Protein AF-A0A3P7YAJ5-F1 (afdb_monomer_lite)

Sequence (179 aa):
MAKKQTFYEDKISAEIANAKKHGQKNKKAALAALKRKKHYETELSRIDGVMMKIEAQRTALEGAGLNMEVLGVLDQTTKALQIANQNFDLDKVGDLMDSIAEDLQLSDEFANAISQPIGDVHDEDELLKELEDLEKNNVPAVELPDVPAGPITRSRASRDKFRRMDTEMEELQKWAAAN

InterPro domains:
  IPR005024 Snf7 family [PF03357] (2-151)
  IPR005024 Snf7 family [PTHR22761] (3-148)

Foldseek 3Di:
DVVLLVVLVVLLVVLLVQLLVCLVPPVPSNLVSLLSNVVSVVVNVVVVVVVVVVVVVVVVVVVVVVVVVVVVVVVVVVVVVCVVVVDDDDVVVVVVVVVVVVVVVVVVVVVVVVPDDDDPDDDSVVSVVVSVVSNVVPPPPPPPPDDPPDDDPPDPVVVVVVVVVVVVVVVVVVVVVVD

Radius of gyration: 39.21 Å; chains: 1; bounding box: 61×50×129 Å

Organism: Haemonchus placei (NCBI:txid6290)

Secondary structure (DSSP, 8-state):
-HHHHHHHHHHHHHHHHHHHHHHTT-HHHHHHHHHHHHHHHHHHHHHHHHHHHHHHHHHHHHHHHHHHHHHHHHHHHHHHHHHHH----TTHHHHHHHHHHHHHHHHHHHHHHH-PPPP----HHHHHHHHHHHHHTT-----PPPP--S-----HHHHHHHHHHHHHHHHHHHHHH--

Structure (mmCIF, N/CA/C/O backbone):
data_AF-A0A3P7YAJ5-F1
#
_entry.id   AF-A0A3P7YAJ5-F1
#
loop_
_atom_site.group_PDB
_atom_site.id
_atom_site.type_symbol
_atom_site.label_atom_id
_atom_site.label_alt_id
_atom_site.label_comp_id
_atom_site.label_asym_id
_atom_site.label_entity_id
_atom_site.label_seq_id
_atom_site.pdbx_PDB_ins_code
_atom_site.Cartn_x
_atom_site.Cartn_y
_atom_site.Cartn_z
_atom_site.occupancy
_atom_site.B_iso_or_equiv
_atom_site.auth_seq_id
_atom_site.auth_comp_id
_atom_site.auth_asym_id
_atom_site.auth_atom_id
_atom_site.pdbx_PDB_model_num
ATOM 1 N N . MET A 1 1 ? 4.135 5.556 8.299 1.00 59.44 1 MET A N 1
ATOM 2 C CA . MET A 1 1 ? 3.632 4.845 7.107 1.00 59.44 1 MET A CA 1
ATOM 3 C C . MET A 1 1 ? 3.970 5.582 5.817 1.00 59.44 1 MET A C 1
ATOM 5 O O . MET A 1 1 ? 4.680 4.989 5.021 1.00 59.44 1 MET A O 1
ATOM 9 N N . ALA A 1 2 ? 3.645 6.875 5.675 1.00 71.50 2 ALA A N 1
ATOM 10 C CA . ALA A 1 2 ? 4.026 7.683 4.501 1.00 71.50 2 ALA A CA 1
ATOM 11 C C . ALA A 1 2 ? 5.519 7.580 4.108 1.00 71.50 2 ALA A C 1
ATOM 13 O O . ALA A 1 2 ? 5.832 7.306 2.963 1.00 71.50 2 ALA A O 1
ATOM 14 N N . LYS A 1 3 ? 6.455 7.656 5.070 1.00 78.19 3 LYS A N 1
ATOM 15 C CA . LYS A 1 3 ? 7.904 7.486 4.798 1.00 78.19 3 LYS A CA 1
ATOM 16 C C . LYS A 1 3 ? 8.296 6.111 4.233 1.00 78.19 3 LYS A C 1
ATOM 18 O O . LYS A 1 3 ? 9.326 5.982 3.583 1.00 78.19 3 LYS A O 1
ATOM 23 N N . LYS A 1 4 ? 7.526 5.067 4.560 1.00 76.81 4 LYS A N 1
ATOM 24 C CA . LYS A 1 4 ? 7.767 3.701 4.079 1.00 76.81 4 LYS A CA 1
ATOM 25 C C . LYS A 1 4 ? 7.206 3.542 2.665 1.00 76.81 4 LYS A C 1
ATOM 27 O O . LYS A 1 4 ? 7.867 2.938 1.836 1.00 76.81 4 LYS A O 1
ATOM 32 N N . GLN A 1 5 ? 6.049 4.146 2.398 1.00 80.81 5 GLN A N 1
ATOM 33 C CA . GLN A 1 5 ? 5.452 4.235 1.067 1.00 80.81 5 GLN A CA 1
ATOM 34 C C . GLN A 1 5 ? 6.391 4.955 0.087 1.00 80.81 5 GLN A C 1
ATOM 36 O O . GLN A 1 5 ? 6.832 4.344 -0.883 1.00 80.81 5 GLN A O 1
ATOM 41 N N . THR A 1 6 ? 6.838 6.170 0.430 1.00 87.00 6 THR A N 1
ATOM 42 C CA . THR A 1 6 ? 7.785 6.942 -0.396 1.00 87.00 6 THR A CA 1
ATOM 43 C C . THR A 1 6 ? 9.089 6.184 -0.641 1.00 87.00 6 THR A C 1
ATOM 45 O O . THR A 1 6 ? 9.638 6.219 -1.732 1.00 87.00 6 THR A O 1
ATOM 48 N N . PHE A 1 7 ? 9.579 5.433 0.352 1.00 89.38 7 PHE A N 1
ATOM 49 C CA . PHE A 1 7 ? 10.775 4.607 0.189 1.00 89.38 7 PHE A CA 1
ATOM 50 C C . PHE A 1 7 ? 10.603 3.519 -0.884 1.00 89.38 7 PHE A C 1
ATOM 52 O O . PHE A 1 7 ? 11.516 3.312 -1.684 1.00 89.38 7 PHE A O 1
ATOM 59 N N . TYR A 1 8 ? 9.468 2.812 -0.912 1.00 88.38 8 TYR A N 1
ATOM 60 C CA . TYR A 1 8 ? 9.220 1.801 -1.945 1.00 88.38 8 TYR A CA 1
ATOM 61 C C . TYR A 1 8 ? 8.931 2.439 -3.307 1.00 88.38 8 TYR A C 1
ATOM 63 O O . TYR A 1 8 ? 9.427 1.927 -4.306 1.00 88.38 8 TYR A O 1
ATOM 71 N N . GLU A 1 9 ? 8.242 3.580 -3.360 1.00 90.81 9 GLU A N 1
ATOM 72 C CA . GLU A 1 9 ? 8.044 4.366 -4.591 1.00 90.81 9 GLU A CA 1
ATOM 73 C C . GLU A 1 9 ? 9.382 4.826 -5.205 1.00 90.81 9 GLU A C 1
ATOM 75 O O . GLU A 1 9 ? 9.613 4.667 -6.410 1.00 90.81 9 GLU A O 1
ATOM 80 N N . ASP A 1 10 ? 10.314 5.305 -4.376 1.00 92.62 10 ASP A N 1
ATOM 81 C CA . ASP A 1 10 ? 11.668 5.682 -4.796 1.00 92.62 10 ASP A CA 1
ATOM 82 C C . ASP A 1 10 ? 12.449 4.467 -5.325 1.00 92.62 10 ASP A C 1
ATOM 84 O O . ASP A 1 10 ? 13.139 4.544 -6.347 1.00 92.62 10 ASP A O 1
ATOM 88 N N . LYS A 1 11 ? 12.330 3.313 -4.653 1.00 90.50 11 LYS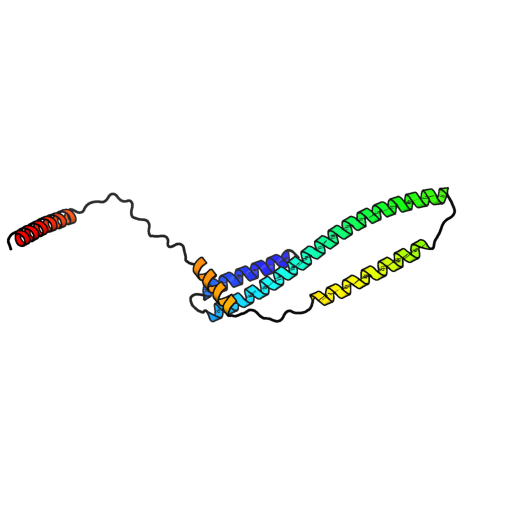 A N 1
ATOM 89 C CA . LYS A 1 11 ? 12.969 2.058 -5.082 1.00 90.50 11 LYS A CA 1
ATOM 90 C C . LYS A 1 11 ? 12.399 1.537 -6.398 1.00 90.50 11 LYS A C 1
ATOM 92 O O . LYS A 1 11 ? 13.174 1.129 -7.261 1.00 90.50 11 LYS A O 1
ATOM 97 N N . ILE A 1 12 ? 11.083 1.590 -6.577 1.00 91.62 12 ILE A N 1
ATOM 98 C CA . ILE A 1 12 ? 10.399 1.236 -7.828 1.00 91.62 12 ILE A CA 1
ATOM 99 C C . ILE A 1 12 ? 10.906 2.129 -8.962 1.00 91.62 12 ILE A C 1
ATOM 101 O O . ILE A 1 12 ? 11.334 1.626 -10.001 1.00 91.62 12 ILE A O 1
ATOM 105 N N . SER A 1 13 ? 10.955 3.443 -8.738 1.00 92.75 13 SER A N 1
ATOM 106 C CA . SER A 1 13 ? 11.452 4.414 -9.720 1.00 92.75 13 SER A CA 1
ATOM 107 C C . SER A 1 13 ? 12.912 4.150 -10.110 1.00 92.75 13 SER A C 1
ATOM 109 O O . SER A 1 13 ? 13.266 4.194 -11.292 1.00 92.75 13 SER A O 1
ATOM 111 N N . ALA A 1 14 ? 13.759 3.807 -9.136 1.00 92.75 14 ALA A N 1
ATOM 112 C CA . ALA A 1 14 ? 15.154 3.451 -9.375 1.00 92.75 14 ALA A CA 1
ATOM 113 C C . ALA A 1 14 ? 15.308 2.149 -10.186 1.00 92.75 14 ALA A C 1
ATOM 115 O O . ALA A 1 14 ? 16.121 2.099 -11.113 1.00 92.75 14 ALA A O 1
ATOM 116 N N . GLU A 1 15 ? 14.525 1.104 -9.891 1.00 89.25 15 GLU A N 1
ATOM 117 C CA . GLU A 1 15 ? 14.567 -0.148 -10.660 1.00 89.25 15 GLU A CA 1
ATOM 118 C C . GLU A 1 15 ? 14.008 0.027 -12.082 1.00 89.25 15 GLU A C 1
ATOM 120 O O . GLU A 1 15 ? 14.564 -0.552 -13.014 1.00 89.25 15 GLU A O 1
ATOM 125 N N . ILE A 1 16 ? 13.004 0.889 -12.293 1.00 90.94 16 ILE A N 1
ATOM 126 C CA . ILE A 1 16 ? 12.530 1.271 -13.638 1.00 90.94 16 ILE A CA 1
ATOM 127 C C . ILE A 1 16 ? 13.651 1.954 -14.431 1.00 90.94 16 ILE A C 1
ATOM 129 O O . ILE A 1 16 ? 13.887 1.618 -15.594 1.00 90.94 16 ILE A O 1
ATOM 133 N N . ALA A 1 17 ? 14.371 2.897 -13.819 1.00 91.31 17 ALA A N 1
ATOM 134 C CA . ALA A 1 17 ? 15.499 3.565 -14.466 1.00 91.31 17 ALA A CA 1
ATOM 135 C C . ALA A 1 17 ? 16.628 2.576 -14.811 1.00 91.31 17 ALA A C 1
ATOM 137 O O . ALA A 1 17 ? 17.193 2.631 -15.908 1.00 91.31 17 ALA A O 1
ATOM 138 N N . ASN A 1 18 ? 16.919 1.630 -13.914 1.00 88.06 18 ASN A N 1
ATOM 139 C CA . ASN A 1 18 ? 17.888 0.562 -14.160 1.00 88.06 18 ASN A CA 1
ATOM 140 C C . ASN A 1 18 ? 17.439 -0.372 -15.294 1.00 88.06 18 ASN A C 1
ATOM 142 O O . ASN A 1 18 ? 18.247 -0.685 -16.172 1.00 88.06 18 ASN A O 1
ATOM 146 N N . ALA A 1 19 ? 16.166 -0.770 -15.331 1.00 88.75 19 ALA A N 1
ATOM 147 C CA . ALA A 1 19 ? 15.612 -1.588 -16.406 1.00 88.75 19 ALA A CA 1
ATOM 148 C C . ALA A 1 19 ? 15.734 -0.879 -17.764 1.00 88.75 19 ALA A C 1
ATOM 150 O O . ALA A 1 19 ? 16.279 -1.457 -18.703 1.00 88.75 19 ALA A O 1
ATOM 151 N N . LYS A 1 20 ? 15.363 0.408 -17.848 1.00 87.88 20 LYS A N 1
ATOM 152 C CA . LYS A 1 20 ? 15.508 1.227 -19.069 1.00 87.88 20 LYS A CA 1
ATOM 153 C C . LYS A 1 20 ? 16.963 1.368 -19.524 1.00 87.88 20 LYS A C 1
ATOM 155 O O . LYS A 1 20 ? 17.255 1.272 -20.713 1.00 87.88 20 LYS A O 1
ATOM 160 N N . LYS A 1 21 ? 17.898 1.561 -18.587 1.00 88.88 21 LYS A N 1
ATOM 161 C CA . LYS A 1 21 ? 19.336 1.685 -18.885 1.00 88.88 21 LYS A CA 1
ATOM 162 C C . LYS A 1 21 ? 19.933 0.392 -19.445 1.00 88.88 21 LYS A C 1
ATOM 164 O O . LYS A 1 21 ? 20.844 0.443 -20.275 1.00 88.88 21 LYS A O 1
ATOM 169 N N . HIS A 1 22 ? 19.461 -0.756 -18.963 1.00 87.88 22 HIS A N 1
ATOM 170 C CA . HIS A 1 22 ? 20.005 -2.062 -19.321 1.00 87.88 22 HIS A CA 1
ATOM 171 C C . HIS A 1 22 ? 19.225 -2.790 -20.421 1.00 87.88 22 HIS A C 1
ATOM 173 O O . HIS A 1 22 ? 19.822 -3.672 -21.030 1.00 87.88 22 HIS A O 1
ATOM 179 N N . GLY A 1 23 ? 17.981 -2.409 -20.737 1.00 80.00 23 GLY A N 1
ATOM 180 C CA . GLY A 1 23 ? 17.116 -3.095 -21.714 1.00 80.00 23 GLY A CA 1
ATOM 181 C C . GLY A 1 23 ? 17.806 -3.384 -23.050 1.00 80.00 23 GLY A C 1
ATOM 182 O O . GLY A 1 23 ? 17.993 -4.540 -23.422 1.00 80.00 23 GLY A O 1
ATOM 183 N N . GLN A 1 24 ? 18.378 -2.348 -23.673 1.00 77.56 24 GLN A N 1
ATOM 184 C CA . GLN A 1 24 ? 19.019 -2.466 -24.991 1.00 77.56 24 GLN A CA 1
ATOM 185 C C . GLN A 1 24 ? 20.386 -3.175 -24.996 1.00 77.56 24 GLN A C 1
ATOM 187 O O . GLN A 1 24 ? 20.872 -3.564 -26.055 1.00 77.56 24 GLN A O 1
ATOM 192 N N . LYS A 1 25 ? 21.059 -3.302 -23.842 1.00 83.56 25 LYS A N 1
ATOM 193 C CA . LYS A 1 25 ? 22.459 -3.785 -23.765 1.00 83.56 25 LYS A CA 1
ATOM 194 C C . LYS A 1 25 ? 22.612 -5.105 -23.016 1.00 83.56 25 LYS A C 1
ATOM 196 O O . LYS A 1 25 ? 23.539 -5.861 -23.285 1.00 83.56 25 LYS A O 1
ATOM 201 N N . ASN A 1 26 ? 21.755 -5.359 -22.035 1.00 88.56 26 ASN A N 1
ATOM 202 C CA . ASN A 1 26 ? 21.805 -6.527 -21.169 1.00 88.56 26 ASN A CA 1
ATOM 203 C C . ASN A 1 26 ? 20.397 -6.875 -20.667 1.00 88.56 26 ASN A C 1
ATOM 205 O O . ASN A 1 26 ? 19.988 -6.499 -19.564 1.00 88.56 26 ASN A O 1
ATOM 209 N N . LYS A 1 27 ? 19.691 -7.665 -21.479 1.00 85.56 27 LYS A N 1
ATOM 210 C CA . LYS A 1 27 ? 18.322 -8.119 -21.217 1.00 85.56 27 LYS A CA 1
ATOM 211 C C . LYS A 1 27 ? 18.184 -8.871 -19.885 1.00 85.56 27 LYS A C 1
ATOM 213 O O . LYS A 1 27 ? 17.212 -8.675 -19.168 1.00 85.56 27 LYS A O 1
ATOM 218 N N . LYS A 1 28 ? 19.194 -9.655 -19.487 1.00 86.69 28 LYS A N 1
ATOM 219 C CA . LYS A 1 28 ? 19.206 -10.381 -18.202 1.00 86.69 28 LYS A CA 1
ATOM 220 C C . LYS A 1 28 ? 19.267 -9.433 -16.999 1.00 86.69 28 LYS A C 1
ATOM 222 O O . LYS A 1 28 ? 18.575 -9.649 -16.008 1.00 86.69 28 LYS A O 1
ATOM 227 N N . ALA A 1 29 ? 20.079 -8.377 -17.080 1.00 84.62 29 ALA A N 1
ATOM 228 C CA . ALA A 1 29 ? 20.151 -7.364 -16.028 1.00 84.62 29 ALA A CA 1
ATOM 229 C C . ALA A 1 29 ? 18.864 -6.526 -15.945 1.00 84.62 29 ALA A C 1
ATOM 231 O O . ALA A 1 29 ? 18.435 -6.190 -14.842 1.00 84.62 29 ALA A O 1
ATOM 232 N N . ALA A 1 30 ? 18.231 -6.239 -17.088 1.00 83.50 30 ALA A N 1
ATOM 233 C CA . ALA A 1 30 ? 16.946 -5.548 -17.141 1.00 83.50 30 ALA A CA 1
ATOM 234 C C . ALA A 1 30 ? 15.812 -6.385 -16.522 1.00 83.50 30 ALA A C 1
ATOM 236 O O . ALA A 1 30 ? 15.091 -5.884 -15.664 1.00 83.50 30 ALA A O 1
ATOM 237 N N . LEU A 1 31 ? 15.722 -7.678 -16.854 1.00 84.06 31 LEU A N 1
ATOM 238 C CA . LEU A 1 31 ? 14.752 -8.600 -16.247 1.00 84.06 31 LEU A CA 1
ATOM 239 C C . LEU A 1 31 ? 14.944 -8.736 -14.731 1.00 84.06 31 LEU A C 1
ATOM 241 O O . LEU A 1 31 ? 13.976 -8.705 -13.977 1.00 84.06 31 LEU A O 1
ATOM 245 N N . ALA A 1 32 ? 16.191 -8.813 -14.257 1.00 86.25 32 ALA A N 1
ATOM 246 C CA . ALA A 1 32 ? 16.470 -8.843 -12.822 1.00 86.25 32 ALA A CA 1
ATOM 247 C C . ALA A 1 32 ? 16.029 -7.552 -12.102 1.00 86.25 32 ALA A C 1
ATOM 249 O O . ALA A 1 32 ? 15.595 -7.614 -10.952 1.00 86.25 32 ALA A O 1
ATOM 250 N N . ALA A 1 33 ? 16.130 -6.392 -12.763 1.00 87.56 33 ALA A N 1
ATOM 251 C CA . ALA A 1 33 ? 15.622 -5.126 -12.235 1.00 87.56 33 ALA A CA 1
ATOM 252 C C . ALA A 1 33 ? 14.083 -5.093 -12.212 1.00 87.56 33 ALA A C 1
ATOM 254 O O . ALA A 1 33 ? 13.501 -4.701 -11.204 1.00 87.56 33 ALA A O 1
ATOM 255 N N . LEU A 1 34 ? 13.415 -5.595 -13.257 1.00 85.88 34 LEU A N 1
ATOM 256 C CA . LEU A 1 34 ? 11.950 -5.706 -13.289 1.00 85.88 34 LEU A CA 1
ATOM 257 C C . LEU A 1 34 ? 11.408 -6.672 -12.229 1.00 85.88 34 LEU A C 1
ATOM 259 O O . LEU A 1 34 ? 10.415 -6.368 -11.572 1.00 85.88 34 LEU A O 1
ATOM 263 N N . LYS A 1 35 ? 12.101 -7.785 -11.970 1.00 85.88 35 LYS A N 1
ATOM 264 C CA . LYS A 1 35 ? 11.729 -8.695 -10.879 1.00 85.88 35 LYS A CA 1
ATOM 265 C C . LYS A 1 35 ? 11.819 -8.009 -9.508 1.00 85.88 35 LYS A C 1
ATOM 267 O O . LYS A 1 35 ? 10.919 -8.152 -8.683 1.00 85.88 35 LYS A O 1
ATOM 272 N N . ARG A 1 36 ? 12.869 -7.211 -9.267 1.00 87.50 36 ARG A N 1
ATOM 273 C CA . ARG A 1 36 ? 12.985 -6.399 -8.039 1.00 87.50 36 ARG A CA 1
ATOM 274 C C . ARG A 1 36 ? 11.907 -5.319 -7.952 1.00 87.50 36 ARG A C 1
ATOM 276 O O . ARG A 1 36 ? 11.337 -5.142 -6.881 1.00 87.50 36 ARG A O 1
ATOM 283 N N . LYS A 1 37 ? 11.589 -4.648 -9.065 1.00 91.00 37 LYS A N 1
ATOM 284 C CA . LYS A 1 37 ? 10.476 -3.689 -9.159 1.00 91.00 37 LYS A CA 1
ATOM 285 C C . LYS A 1 37 ? 9.159 -4.330 -8.711 1.00 91.00 37 LYS A C 1
ATOM 287 O O . LYS A 1 37 ? 8.535 -3.807 -7.795 1.00 91.00 37 LYS A O 1
ATOM 292 N N . LYS A 1 38 ? 8.772 -5.469 -9.296 1.00 83.44 38 LYS A N 1
ATOM 293 C CA . LYS A 1 38 ? 7.517 -6.173 -8.965 1.00 83.44 38 LYS A CA 1
ATOM 294 C C . LYS A 1 38 ? 7.440 -6.586 -7.495 1.00 83.44 38 LYS A C 1
ATOM 296 O O . LYS A 1 38 ? 6.395 -6.453 -6.859 1.00 83.44 38 LYS A O 1
ATOM 301 N N . HIS A 1 39 ? 8.565 -7.005 -6.917 1.00 82.00 39 HIS A N 1
ATOM 302 C CA . HIS A 1 39 ? 8.638 -7.281 -5.484 1.00 82.00 39 HIS A CA 1
ATOM 303 C C . HIS A 1 39 ? 8.359 -6.027 -4.634 1.00 82.00 39 HIS A C 1
ATOM 305 O O . HIS A 1 39 ? 7.588 -6.087 -3.678 1.00 82.00 39 HIS A O 1
ATOM 311 N N . TYR A 1 40 ? 8.928 -4.873 -4.997 1.00 86.44 40 TYR A N 1
ATOM 312 C CA . TYR A 1 40 ? 8.651 -3.611 -4.304 1.00 86.44 40 TYR A CA 1
ATOM 313 C C . TYR A 1 40 ? 7.211 -3.116 -4.502 1.00 86.44 40 TYR A C 1
ATOM 315 O O . TYR A 1 40 ? 6.636 -2.590 -3.555 1.00 86.44 40 TYR A O 1
ATOM 323 N N . GLU A 1 41 ? 6.607 -3.326 -5.675 1.00 83.94 41 GLU A N 1
ATOM 324 C CA . GLU A 1 41 ? 5.187 -3.025 -5.927 1.00 83.94 41 GLU A CA 1
ATOM 325 C C . GLU A 1 41 ? 4.258 -3.876 -5.053 1.00 83.94 41 GLU A C 1
ATOM 327 O O . GLU A 1 41 ? 3.278 -3.370 -4.508 1.00 83.94 41 GLU A O 1
ATOM 332 N N . THR A 1 42 ? 4.604 -5.149 -4.856 1.00 82.81 42 THR A N 1
ATOM 333 C CA . THR A 1 42 ? 3.862 -6.050 -3.962 1.00 82.81 42 THR A CA 1
ATOM 334 C C . THR A 1 42 ? 3.921 -5.559 -2.513 1.00 82.81 42 THR A C 1
ATOM 336 O O . THR A 1 42 ? 2.890 -5.464 -1.844 1.00 82.81 42 THR A O 1
ATOM 339 N N . GLU A 1 43 ? 5.109 -5.184 -2.025 1.00 80.94 43 GLU A N 1
ATOM 340 C CA . GLU A 1 43 ? 5.252 -4.633 -0.671 1.00 80.94 43 GLU A CA 1
ATOM 341 C C . GLU A 1 43 ? 4.538 -3.286 -0.503 1.00 80.94 43 GLU A C 1
ATOM 343 O O . GLU A 1 43 ? 3.956 -3.035 0.555 1.00 80.94 43 GLU A O 1
ATOM 348 N N . LEU A 1 44 ? 4.546 -2.436 -1.533 1.00 84.56 44 LEU A N 1
ATOM 349 C CA . LEU A 1 44 ? 3.821 -1.166 -1.541 1.00 84.56 44 LEU A CA 1
ATOM 350 C C . LEU A 1 44 ? 2.308 -1.397 -1.419 1.00 84.56 44 LEU A C 1
ATOM 352 O O . LEU A 1 44 ? 1.685 -0.875 -0.498 1.00 84.56 44 LEU A O 1
ATOM 356 N N . SER A 1 45 ? 1.746 -2.282 -2.247 1.00 83.50 45 SER A N 1
ATOM 357 C CA . SER A 1 45 ? 0.325 -2.650 -2.196 1.00 83.50 45 SER A CA 1
ATOM 358 C C . SER A 1 45 ? -0.083 -3.223 -0.833 1.00 83.50 45 SER A C 1
ATOM 360 O O . SER A 1 45 ? -1.155 -2.911 -0.308 1.00 83.50 45 SER A O 1
ATOM 362 N N . ARG A 1 46 ? 0.795 -4.008 -0.196 1.00 77.62 46 ARG A N 1
ATOM 363 C CA . ARG A 1 46 ? 0.565 -4.506 1.166 1.00 77.62 46 ARG A CA 1
ATOM 364 C C . ARG A 1 46 ? 0.497 -3.370 2.186 1.00 77.62 46 ARG A C 1
ATOM 366 O O . ARG A 1 46 ? -0.348 -3.407 3.081 1.00 77.62 46 ARG A O 1
ATOM 373 N N . ILE A 1 47 ? 1.384 -2.380 2.082 1.00 83.25 47 ILE A N 1
ATOM 374 C CA . ILE A 1 47 ? 1.387 -1.206 2.966 1.00 83.25 47 ILE A CA 1
ATOM 375 C C . ILE A 1 47 ? 0.101 -0.399 2.788 1.00 83.25 47 ILE A C 1
ATOM 377 O O . ILE A 1 47 ? -0.491 -0.015 3.797 1.00 83.25 47 ILE A O 1
ATOM 381 N N . ASP A 1 48 ? -0.359 -0.210 1.555 1.00 81.75 48 ASP A N 1
ATOM 382 C CA . ASP A 1 48 ? -1.602 0.508 1.262 1.00 81.75 48 ASP A CA 1
ATOM 383 C C . ASP A 1 48 ? -2.818 -0.229 1.839 1.00 81.75 48 ASP A C 1
ATOM 385 O O . ASP A 1 48 ? -3.650 0.369 2.522 1.00 81.75 48 ASP A O 1
ATOM 389 N N . GLY A 1 49 ? -2.873 -1.556 1.686 1.00 80.06 49 GLY A N 1
ATOM 390 C CA . GLY A 1 49 ? -3.919 -2.380 2.293 1.00 80.06 49 GLY A CA 1
ATOM 391 C C . GLY A 1 49 ? -3.926 -2.320 3.826 1.00 80.06 49 GLY A C 1
ATOM 392 O O . GLY A 1 49 ? -4.989 -2.324 4.446 1.00 80.06 49 GLY A O 1
ATOM 393 N N . VAL A 1 50 ? -2.754 -2.227 4.463 1.00 80.62 50 VAL A N 1
ATOM 394 C CA . VAL A 1 50 ? -2.653 -1.992 5.914 1.00 80.62 50 VAL A CA 1
ATOM 395 C C . VAL A 1 50 ? -3.100 -0.572 6.273 1.00 80.62 50 VAL A C 1
ATOM 397 O O . VAL A 1 50 ? -3.774 -0.393 7.286 1.00 80.62 50 VAL A O 1
ATOM 400 N N . MET A 1 51 ? -2.774 0.431 5.456 1.00 80.44 51 MET A N 1
ATOM 401 C CA . MET A 1 51 ? -3.178 1.820 5.686 1.00 80.44 51 MET A CA 1
ATOM 402 C C . MET A 1 51 ? -4.700 1.974 5.651 1.00 80.44 51 MET A C 1
ATOM 404 O O . MET A 1 51 ? -5.260 2.507 6.604 1.00 80.44 51 MET A O 1
ATOM 408 N N . MET A 1 52 ? -5.374 1.405 4.645 1.00 80.75 52 MET A N 1
ATOM 409 C CA . MET A 1 52 ? -6.842 1.411 4.558 1.00 80.75 52 MET A CA 1
ATOM 410 C C . MET A 1 52 ? -7.500 0.804 5.801 1.00 80.75 52 MET A C 1
ATOM 412 O O . MET A 1 52 ? -8.519 1.298 6.280 1.00 80.75 52 MET A O 1
ATOM 416 N N . LYS A 1 53 ? -6.911 -0.259 6.361 1.00 71.81 53 LYS A N 1
ATOM 417 C CA . LYS A 1 53 ? -7.416 -0.878 7.594 1.00 71.81 53 LYS A CA 1
ATOM 418 C C . LYS A 1 53 ? -7.222 0.015 8.809 1.00 71.81 53 LYS A C 1
ATOM 420 O O . LYS A 1 53 ? -8.140 0.127 9.611 1.00 71.81 53 LYS A O 1
ATOM 425 N N . ILE A 1 54 ? -6.063 0.662 8.937 1.00 78.19 54 ILE A N 1
ATOM 426 C CA . ILE A 1 54 ? -5.809 1.622 10.019 1.00 78.19 54 ILE A CA 1
ATOM 427 C C . ILE A 1 54 ? -6.770 2.811 9.912 1.00 78.19 54 ILE A C 1
ATOM 429 O O . ILE A 1 54 ? -7.276 3.275 10.927 1.00 78.19 54 ILE A O 1
ATOM 433 N N . GLU A 1 55 ? -7.055 3.291 8.704 1.00 82.50 55 GLU A N 1
ATOM 434 C CA . GLU A 1 55 ? -8.026 4.365 8.481 1.00 82.50 55 GLU A CA 1
ATOM 435 C C . GLU A 1 55 ? -9.448 3.929 8.842 1.00 82.50 55 GLU A C 1
ATOM 437 O O . GLU A 1 55 ? -10.128 4.637 9.581 1.00 82.50 55 GLU A O 1
ATOM 442 N N . ALA A 1 56 ? -9.870 2.732 8.423 1.00 75.50 56 ALA A N 1
ATOM 443 C CA . ALA A 1 56 ? -11.157 2.164 8.817 1.00 75.50 56 ALA A CA 1
ATOM 444 C C . ALA A 1 56 ? -11.266 1.992 10.343 1.00 75.50 56 ALA A C 1
ATOM 446 O O . ALA A 1 56 ? -12.283 2.349 10.935 1.00 75.50 56 ALA A O 1
ATOM 447 N N . GLN A 1 57 ? -10.203 1.511 10.996 1.00 69.75 57 GLN A N 1
ATOM 448 C CA . GLN A 1 57 ? -10.125 1.409 12.455 1.00 69.75 57 GLN A CA 1
ATOM 449 C C . 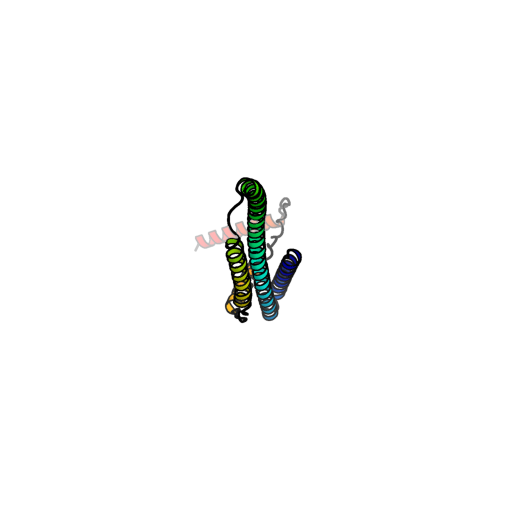GLN A 1 57 ? -10.149 2.782 13.130 1.00 69.75 57 GLN A C 1
ATOM 451 O O . GLN A 1 57 ? -10.808 2.939 14.150 1.00 69.75 57 GLN A O 1
ATOM 456 N N . ARG A 1 58 ? -9.483 3.795 12.564 1.00 79.94 58 ARG A N 1
ATOM 457 C CA . ARG A 1 58 ? -9.536 5.176 13.061 1.00 79.94 58 ARG A CA 1
ATOM 458 C C . ARG A 1 58 ? -10.964 5.703 13.013 1.00 79.94 58 ARG A C 1
ATOM 460 O O . ARG A 1 58 ? -11.435 6.223 14.015 1.00 79.94 58 ARG A O 1
ATOM 467 N N . THR A 1 59 ? -11.662 5.529 11.896 1.00 80.00 59 THR A N 1
ATOM 468 C CA . THR A 1 59 ? -13.068 5.932 11.768 1.00 80.00 59 THR A CA 1
ATOM 469 C C . THR A 1 59 ? -13.968 5.163 12.737 1.00 80.00 59 THR A C 1
ATOM 471 O O . THR A 1 59 ? -14.845 5.760 13.358 1.00 80.00 59 THR A O 1
ATOM 474 N N . ALA A 1 60 ? -13.733 3.862 12.926 1.00 73.38 60 ALA A N 1
ATOM 475 C CA . ALA A 1 60 ? -14.459 3.062 13.910 1.00 73.38 60 ALA A CA 1
ATOM 476 C C . ALA A 1 60 ? -14.198 3.537 15.351 1.00 73.38 60 ALA A C 1
ATOM 478 O O . ALA A 1 60 ? -15.146 3.651 16.120 1.00 73.38 60 ALA A O 1
ATOM 479 N N . LEU A 1 61 ? -12.953 3.877 15.707 1.00 74.25 61 LEU A N 1
ATOM 480 C CA . LEU A 1 61 ? -12.593 4.443 17.013 1.00 74.25 61 LEU A CA 1
ATOM 481 C C . LEU A 1 61 ? -13.158 5.850 17.217 1.00 74.25 61 LEU A C 1
ATOM 483 O O . LEU A 1 61 ? -13.563 6.177 18.324 1.00 74.25 61 LEU A O 1
ATOM 487 N N . GLU A 1 62 ? -13.221 6.679 16.175 1.00 77.69 62 GLU A N 1
ATOM 488 C CA . GLU A 1 62 ? -13.888 7.985 16.231 1.00 77.69 62 GLU A CA 1
ATOM 489 C C . GLU A 1 62 ? -15.393 7.816 16.487 1.00 77.69 62 GLU A C 1
ATOM 491 O O . GLU A 1 62 ? -15.948 8.480 17.361 1.00 77.69 62 GLU A O 1
ATOM 496 N N . GLY A 1 63 ? -16.044 6.872 15.799 1.00 74.69 63 GLY A N 1
ATOM 497 C CA . GLY A 1 63 ? -17.447 6.526 16.039 1.00 74.69 63 GLY A CA 1
ATOM 498 C C . GLY A 1 63 ? -17.686 5.915 17.423 1.00 74.69 63 GLY A C 1
ATOM 499 O O . GLY A 1 63 ? -18.635 6.290 18.106 1.00 74.69 63 GLY A O 1
ATOM 500 N N . ALA A 1 64 ? -16.804 5.023 17.876 1.00 68.62 64 ALA A N 1
ATOM 501 C CA . ALA A 1 64 ? -16.850 4.444 19.215 1.00 68.62 64 ALA A CA 1
ATOM 502 C C . ALA A 1 64 ? -16.586 5.496 20.298 1.00 68.62 64 ALA A C 1
ATOM 504 O O . ALA A 1 64 ? -17.230 5.456 21.337 1.00 68.62 64 ALA A O 1
ATOM 505 N N . GLY A 1 65 ? -15.697 6.460 20.052 1.00 70.62 65 GLY A N 1
ATOM 506 C CA . GLY A 1 65 ? -15.433 7.591 20.937 1.00 70.62 65 GLY A CA 1
ATOM 507 C C . GLY A 1 65 ? -16.656 8.489 21.093 1.00 70.62 65 GLY A C 1
ATOM 508 O O . GLY A 1 65 ? -17.039 8.790 22.218 1.00 70.62 65 GLY A O 1
ATOM 509 N N . LEU A 1 66 ? -17.330 8.831 19.989 1.00 68.69 66 LEU A N 1
ATOM 510 C CA . LEU A 1 66 ? -18.611 9.545 20.027 1.00 68.69 66 LEU A CA 1
ATOM 511 C C . LEU A 1 66 ? -19.694 8.729 20.744 1.00 68.69 66 LEU A C 1
ATOM 513 O O . LEU A 1 66 ? -20.429 9.266 21.567 1.00 68.69 66 LEU A O 1
ATOM 517 N N . ASN A 1 67 ? -19.773 7.421 20.492 1.00 68.06 67 ASN A N 1
ATOM 518 C CA . ASN A 1 67 ? -20.716 6.545 21.185 1.00 68.06 67 ASN A CA 1
ATOM 519 C C . ASN A 1 67 ? -20.395 6.429 22.680 1.00 68.06 67 ASN A C 1
ATOM 521 O O . ASN A 1 67 ? -21.312 6.393 23.488 1.00 68.06 67 ASN A O 1
ATOM 525 N N . MET A 1 68 ? -19.120 6.407 23.064 1.00 69.50 68 MET A N 1
ATOM 526 C CA . MET A 1 68 ? -18.670 6.377 24.453 1.00 69.50 68 MET A CA 1
ATOM 527 C C . MET A 1 68 ? -18.922 7.715 25.151 1.00 69.50 68 MET A C 1
ATOM 529 O O . MET A 1 68 ? -19.300 7.725 26.317 1.00 69.50 68 MET A O 1
ATOM 533 N N . GLU A 1 69 ? -18.777 8.838 24.450 1.00 70.25 69 GLU A N 1
ATOM 534 C CA . GLU A 1 69 ? -19.164 10.160 24.944 1.00 70.25 69 GLU A CA 1
ATOM 535 C C . GLU A 1 69 ? -20.682 10.232 25.170 1.00 70.25 69 GLU A C 1
ATOM 537 O O . GLU A 1 69 ? -21.126 10.607 26.255 1.00 70.25 69 GLU A O 1
ATOM 542 N N . VAL A 1 70 ? -21.484 9.770 24.204 1.00 69.31 70 VAL A N 1
ATOM 543 C CA . VAL A 1 70 ? -22.946 9.661 24.334 1.00 69.31 70 VAL A CA 1
ATOM 544 C C . VAL A 1 70 ? -23.336 8.711 25.467 1.00 69.31 70 VAL A C 1
ATOM 546 O O . VAL A 1 70 ? -24.206 9.051 26.265 1.00 69.31 70 VAL A O 1
ATOM 549 N N . LEU A 1 71 ? -22.684 7.553 25.591 1.00 64.56 71 LEU A N 1
ATOM 550 C CA . LEU A 1 71 ? -22.894 6.612 26.693 1.00 64.56 71 LEU A CA 1
ATOM 551 C C . LEU A 1 71 ? -22.465 7.203 28.035 1.00 64.56 71 LEU A C 1
ATOM 553 O O . LEU A 1 71 ? -23.135 6.954 29.024 1.00 64.56 71 LEU A O 1
ATOM 557 N N . GLY A 1 72 ? -21.410 8.015 28.087 1.00 74.56 72 GLY A N 1
ATOM 558 C CA . GLY A 1 72 ? -20.994 8.733 29.290 1.00 74.56 72 GLY A CA 1
ATOM 559 C C . GLY A 1 72 ? -22.022 9.779 29.718 1.00 74.56 72 GLY A C 1
ATOM 560 O O . GLY A 1 72 ? -22.362 9.865 30.897 1.00 74.56 72 GLY A O 1
ATOM 561 N N . VAL A 1 73 ? -22.583 10.530 28.766 1.00 73.81 73 VAL A N 1
ATOM 562 C CA . VAL A 1 73 ? -23.692 11.464 29.020 1.00 73.81 73 VAL A CA 1
ATOM 563 C C . VAL A 1 73 ? -24.952 10.709 29.445 1.00 73.81 73 VAL A C 1
ATOM 565 O O . VAL A 1 73 ? -25.628 11.122 30.389 1.00 73.81 73 VAL A O 1
ATOM 568 N N . LEU A 1 74 ? -25.261 9.582 28.803 1.00 60.47 74 LEU A N 1
ATOM 569 C CA . LEU A 1 74 ? -26.383 8.721 29.168 1.00 60.47 74 LEU A CA 1
ATOM 570 C C . LEU A 1 74 ? -26.181 8.063 30.530 1.00 60.47 74 LEU A C 1
ATOM 572 O O . LEU A 1 74 ? -27.144 7.988 31.273 1.00 60.47 74 LEU A O 1
ATOM 576 N N . ASP A 1 75 ? -24.977 7.638 30.901 1.00 67.56 75 ASP A N 1
ATOM 577 C CA . ASP A 1 75 ? -24.642 7.095 32.221 1.00 67.56 75 ASP A CA 1
ATOM 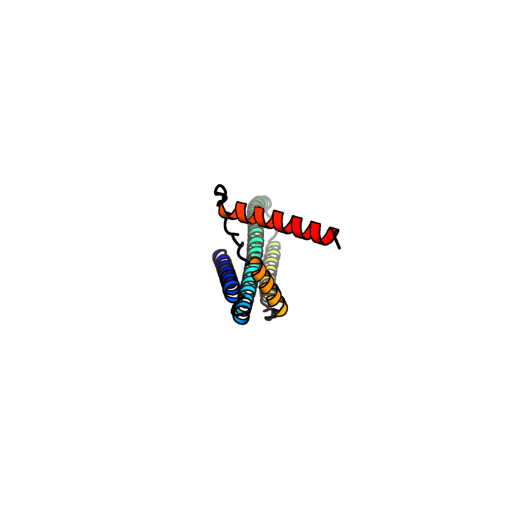578 C C . ASP A 1 75 ? -24.776 8.173 33.295 1.00 67.56 75 ASP A C 1
ATOM 580 O O . ASP A 1 75 ? -25.417 7.940 34.311 1.00 67.56 75 ASP A O 1
ATOM 584 N N . GLN A 1 76 ? -24.280 9.390 33.058 1.00 74.06 76 GLN A N 1
ATOM 585 C CA . GLN A 1 76 ? -24.504 10.516 33.970 1.00 74.06 76 GLN A CA 1
ATOM 586 C C . GLN A 1 76 ? -25.995 10.849 34.107 1.00 74.06 76 GLN A C 1
ATOM 588 O O . GLN A 1 76 ? -26.480 11.070 35.217 1.00 74.06 76 GLN A O 1
ATOM 593 N N . THR A 1 77 ? -26.739 10.821 32.999 1.00 69.06 77 THR A N 1
ATOM 594 C CA . THR A 1 77 ? -28.194 11.038 32.981 1.00 69.06 77 THR A CA 1
ATOM 595 C C . THR A 1 77 ? -28.937 9.900 33.682 1.00 69.06 77 THR A C 1
ATOM 597 O O . THR A 1 77 ? -29.866 10.152 34.441 1.00 69.06 77 THR A O 1
ATOM 600 N N . THR A 1 78 ? -28.506 8.653 33.486 1.00 65.69 78 THR A N 1
ATOM 601 C CA . THR A 1 78 ? -29.081 7.444 34.088 1.00 65.69 78 THR A CA 1
ATOM 602 C C . THR A 1 78 ? -28.755 7.378 35.566 1.00 65.69 78 THR A C 1
ATOM 604 O O . THR A 1 78 ? -29.637 7.038 36.329 1.00 65.69 78 THR A O 1
ATOM 607 N N . LYS A 1 79 ? -27.558 7.778 36.002 1.00 69.50 79 LYS A N 1
ATOM 608 C CA . LYS A 1 79 ? -27.190 7.940 37.414 1.00 69.50 79 LYS A CA 1
ATOM 609 C C . LYS A 1 79 ? -27.997 9.049 38.064 1.00 69.50 79 LYS A C 1
ATOM 611 O O . LYS A 1 79 ? -28.518 8.841 39.151 1.00 69.50 79 LYS A O 1
ATOM 616 N N . ALA A 1 80 ? -28.171 10.191 37.401 1.00 67.75 80 ALA A N 1
ATOM 617 C CA . ALA A 1 80 ? -29.066 11.242 37.882 1.00 67.75 80 ALA A CA 1
ATOM 618 C C . ALA A 1 80 ? -30.521 10.740 37.987 1.00 67.75 80 ALA A C 1
ATOM 620 O O . ALA A 1 80 ? -31.188 10.998 38.987 1.00 67.75 80 ALA A O 1
ATOM 621 N N . LEU A 1 81 ? -30.985 9.950 37.012 1.00 56.34 81 LEU A N 1
ATOM 622 C CA . LEU A 1 81 ? -32.291 9.284 37.025 1.00 56.34 81 LEU A CA 1
ATOM 623 C C . LEU A 1 81 ? -32.390 8.155 38.059 1.00 56.34 81 LEU A C 1
ATOM 625 O O . LEU A 1 81 ? -33.437 8.016 38.661 1.00 56.34 81 LEU A O 1
ATOM 629 N N . GLN A 1 82 ? -31.346 7.365 38.307 1.00 58.56 82 GLN A N 1
ATOM 630 C CA . GLN A 1 82 ? -31.290 6.267 39.282 1.00 58.56 82 GLN A CA 1
ATOM 631 C C . GLN A 1 82 ? -31.194 6.805 40.704 1.00 58.56 82 GLN A C 1
ATOM 633 O O . GLN A 1 82 ? -31.821 6.261 41.602 1.00 58.56 82 GLN A O 1
ATOM 638 N N . ILE A 1 83 ? -30.459 7.895 40.919 1.00 63.41 83 ILE A N 1
ATOM 639 C CA . ILE A 1 83 ? -30.506 8.653 42.172 1.00 63.41 83 ILE A CA 1
ATOM 640 C C . ILE A 1 83 ? -31.933 9.177 42.388 1.00 63.41 83 ILE A C 1
ATOM 642 O O . ILE A 1 83 ? -32.410 9.173 43.520 1.00 63.41 83 ILE A O 1
ATOM 646 N N . ALA A 1 84 ? -32.642 9.540 41.312 1.00 56.56 84 ALA A N 1
ATOM 647 C CA . ALA A 1 84 ? -34.059 9.894 41.363 1.00 56.56 84 ALA A CA 1
ATOM 648 C C . ALA A 1 84 ? -35.031 8.688 41.459 1.00 56.56 84 ALA A C 1
ATOM 650 O O . ALA A 1 84 ? -36.145 8.881 41.934 1.00 56.56 84 ALA A O 1
ATOM 651 N N . ASN A 1 85 ? -34.637 7.464 41.068 1.00 53.81 85 ASN A N 1
ATOM 652 C CA . ASN A 1 85 ? -35.511 6.278 40.946 1.00 53.81 85 ASN A CA 1
ATOM 653 C C . ASN A 1 85 ? -35.060 5.031 41.735 1.00 53.81 85 ASN A C 1
ATOM 655 O O . ASN A 1 85 ? -35.585 3.957 41.467 1.00 53.81 85 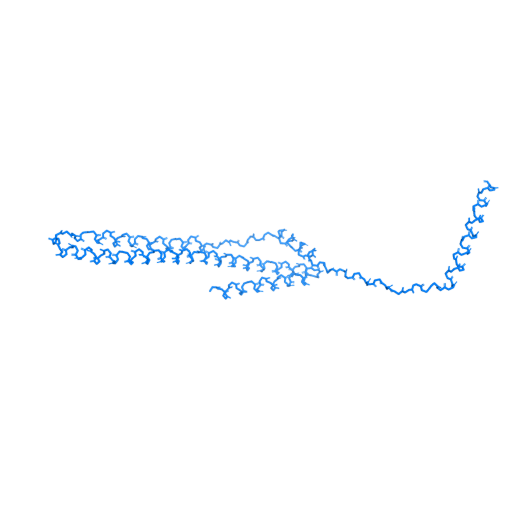ASN A O 1
ATOM 659 N N . GLN A 1 86 ? -34.108 5.145 42.669 1.00 48.75 86 GLN A N 1
ATOM 660 C CA . GLN A 1 86 ? -33.485 4.076 43.478 1.00 48.75 86 GLN A CA 1
ATOM 661 C C . GLN A 1 86 ? -34.186 2.701 43.429 1.00 48.75 86 GLN A C 1
ATOM 663 O O . GLN A 1 86 ? -35.011 2.406 44.290 1.00 48.75 86 GLN A O 1
ATOM 668 N N . ASN A 1 87 ? -33.857 1.901 42.400 1.00 48.19 87 ASN A N 1
ATOM 669 C CA . ASN A 1 87 ? -33.956 0.435 42.280 1.00 48.19 87 ASN A CA 1
ATOM 670 C C . ASN A 1 87 ? -33.781 0.028 40.796 1.00 48.19 87 ASN A C 1
ATOM 672 O O . ASN A 1 87 ? -34.573 0.482 39.980 1.00 48.19 87 ASN A O 1
ATOM 676 N N . PHE A 1 88 ? -32.790 -0.830 40.488 1.00 47.97 88 PHE A N 1
ATOM 677 C CA . PHE A 1 88 ? -32.469 -1.598 39.246 1.00 47.97 88 PHE A CA 1
ATOM 678 C C . PHE A 1 88 ? -31.047 -1.305 38.719 1.00 47.97 88 PHE A C 1
ATOM 680 O O . PHE A 1 88 ? -30.701 -0.140 38.535 1.00 47.97 88 PHE A O 1
ATOM 687 N N . ASP A 1 89 ? -30.192 -2.254 38.323 1.00 57.78 89 ASP A N 1
ATOM 688 C CA . ASP A 1 89 ? -29.985 -3.699 38.564 1.00 57.78 89 ASP A CA 1
ATOM 689 C C . ASP A 1 89 ? -28.563 -3.989 38.010 1.00 57.78 89 ASP A C 1
ATOM 691 O O . ASP A 1 89 ? -28.212 -3.467 36.948 1.00 57.78 89 ASP A O 1
ATOM 695 N N . LEU A 1 90 ? -27.711 -4.704 38.749 1.00 54.84 90 LEU A N 1
ATOM 696 C CA . LEU A 1 90 ? -26.253 -4.802 38.514 1.00 54.84 90 LEU A CA 1
ATOM 697 C C . LEU A 1 90 ? -25.858 -5.842 37.450 1.00 54.84 90 LEU A C 1
ATOM 699 O O . LEU A 1 90 ? -24.727 -5.822 36.964 1.00 54.84 90 LEU A O 1
ATOM 703 N N . ASP A 1 91 ? -26.791 -6.701 37.046 1.00 58.94 91 ASP A N 1
ATOM 704 C CA . ASP A 1 91 ? -26.510 -7.862 36.196 1.00 58.94 91 ASP A CA 1
ATOM 705 C C . ASP A 1 91 ? -26.152 -7.499 34.740 1.00 58.94 91 ASP A C 1
ATOM 707 O O . ASP A 1 91 ? -25.399 -8.212 34.085 1.00 58.94 91 ASP A O 1
ATOM 711 N N . LYS A 1 92 ? -26.574 -6.332 34.236 1.00 58.97 92 LYS A N 1
ATOM 712 C CA . LYS A 1 92 ? -26.323 -5.925 32.835 1.00 58.97 92 LYS A CA 1
ATOM 713 C C . LYS A 1 92 ? -24.894 -5.461 32.537 1.00 58.97 92 LYS A C 1
ATOM 715 O O . LYS A 1 92 ? -24.548 -5.247 31.378 1.00 58.97 92 LYS A O 1
ATOM 720 N N . VAL A 1 93 ? -24.071 -5.262 33.566 1.00 56.56 93 VAL A N 1
ATOM 721 C CA . VAL A 1 93 ? -22.665 -4.858 33.396 1.00 56.56 93 VAL A CA 1
ATOM 722 C C . VAL A 1 93 ? -21.779 -6.069 33.070 1.00 56.56 93 VAL A C 1
ATOM 724 O O . VAL A 1 93 ? -20.769 -5.903 32.389 1.00 56.56 93 VAL A O 1
ATOM 727 N N . GLY A 1 94 ? -22.176 -7.278 33.491 1.00 59.50 94 GLY A N 1
ATOM 728 C CA . GLY A 1 94 ? -21.468 -8.525 33.179 1.00 59.50 94 GLY A CA 1
ATOM 729 C C . GLY A 1 94 ? -21.506 -8.863 31.688 1.00 59.50 94 GLY A C 1
ATOM 730 O O . GLY A 1 94 ? -20.456 -9.002 31.068 1.00 59.50 94 GLY A O 1
ATOM 731 N N . ASP A 1 95 ? -22.699 -8.848 31.088 1.00 67.31 95 ASP A N 1
ATOM 732 C CA . ASP A 1 95 ? -22.907 -9.192 29.669 1.00 67.31 95 ASP A CA 1
ATOM 733 C C . ASP A 1 95 ? -22.111 -8.293 28.699 1.00 67.31 95 ASP A C 1
ATOM 735 O O . ASP A 1 95 ? -21.689 -8.716 27.618 1.00 67.31 95 ASP A O 1
ATOM 739 N N . LEU A 1 96 ? -21.880 -7.033 29.086 1.00 53.38 96 LEU A N 1
ATOM 740 C CA . LEU A 1 96 ? -21.107 -6.080 28.290 1.00 53.38 96 LEU A CA 1
ATOM 741 C C . LEU A 1 96 ? -19.603 -6.386 28.328 1.00 53.38 96 LEU A C 1
ATOM 743 O O . LEU A 1 96 ? -18.923 -6.230 27.317 1.00 53.38 96 LEU A O 1
ATOM 747 N N . MET A 1 97 ? -19.084 -6.818 29.479 1.00 53.94 97 MET A N 1
ATOM 748 C CA . MET A 1 97 ? -17.669 -7.176 29.622 1.00 53.94 97 MET A CA 1
ATOM 749 C C . MET A 1 97 ? -17.342 -8.472 28.878 1.00 53.94 97 MET A C 1
ATOM 751 O O . MET A 1 97 ? -16.274 -8.564 28.272 1.00 53.94 97 MET A O 1
ATOM 755 N N . ASP A 1 98 ? -18.285 -9.413 28.843 1.00 67.62 98 ASP A N 1
ATOM 756 C CA . ASP A 1 98 ? -18.137 -10.660 28.091 1.00 67.62 98 ASP A CA 1
ATOM 757 C C . ASP A 1 98 ? -18.148 -10.412 26.571 1.00 67.62 98 ASP A C 1
ATOM 759 O O . ASP A 1 98 ? -17.306 -10.949 25.852 1.00 67.62 98 ASP A O 1
ATOM 763 N N . SER A 1 99 ? -18.994 -9.496 26.081 1.00 56.00 99 SER A N 1
ATOM 764 C CA . SER A 1 99 ? -19.010 -9.116 24.655 1.00 56.00 99 SER A CA 1
ATOM 765 C C . SER A 1 99 ? -17.717 -8.411 24.205 1.00 56.00 99 SER A C 1
ATOM 767 O O . SER A 1 99 ? -17.253 -8.605 23.085 1.00 56.00 99 SER A O 1
ATOM 769 N N . ILE A 1 100 ? -17.090 -7.615 25.082 1.00 53.97 100 ILE A N 1
ATOM 770 C CA . ILE A 1 100 ? -15.819 -6.924 24.785 1.00 53.97 100 ILE A CA 1
ATOM 771 C C . ILE A 1 100 ? -14.649 -7.918 24.677 1.00 53.97 100 ILE A C 1
ATOM 773 O O . ILE A 1 100 ? -13.706 -7.686 23.917 1.00 53.97 100 ILE A O 1
ATOM 777 N N . ALA A 1 101 ? -14.692 -9.020 25.428 1.00 55.78 101 ALA A N 1
ATOM 778 C CA . ALA A 1 101 ? -13.650 -10.041 25.398 1.00 55.78 101 ALA A CA 1
ATOM 779 C C . ALA A 1 101 ? -13.672 -10.874 24.100 1.00 55.78 101 ALA A C 1
ATOM 781 O O . ALA A 1 101 ? -12.602 -11.184 23.572 1.00 55.78 101 ALA A O 1
ATOM 782 N N . GLU A 1 102 ? -14.853 -11.187 23.554 1.00 66.69 102 GLU A N 1
ATOM 783 C CA . GLU A 1 102 ? -14.990 -11.922 22.282 1.00 66.69 102 GLU A CA 1
ATOM 784 C C . GLU A 1 102 ? -14.482 -11.115 21.071 1.00 66.69 102 GLU A C 1
ATOM 786 O O . GLU A 1 102 ? -13.760 -11.652 20.225 1.00 66.69 102 GLU A O 1
ATOM 791 N N . ASP A 1 103 ? -14.759 -9.809 21.016 1.00 54.56 103 ASP A N 1
ATOM 792 C CA . ASP A 1 103 ? -14.345 -8.944 19.899 1.00 54.56 103 ASP A CA 1
ATOM 793 C C . ASP A 1 103 ? -12.815 -8.771 19.792 1.00 54.56 103 ASP A C 1
ATOM 795 O O . ASP A 1 103 ? -12.265 -8.585 18.699 1.00 54.56 103 ASP A O 1
ATOM 799 N N . LEU A 1 104 ? -12.095 -8.879 20.915 1.00 51.81 104 LEU A N 1
ATOM 800 C CA . LEU A 1 104 ? -10.630 -8.820 20.939 1.00 51.81 104 LEU A CA 1
ATOM 801 C C . LEU A 1 104 ? -9.978 -10.078 20.343 1.00 51.81 104 LEU A C 1
ATOM 803 O O . LEU A 1 104 ? -8.902 -9.985 19.752 1.00 51.81 104 LEU A O 1
ATOM 807 N N . GLN A 1 105 ? -10.628 -11.239 20.440 1.00 53.66 105 GLN A N 1
ATOM 808 C CA . GLN A 1 105 ? -10.079 -12.516 19.975 1.00 53.66 105 GLN A CA 1
ATOM 809 C C . GLN A 1 105 ? -10.176 -12.678 18.443 1.00 53.66 105 GLN A C 1
ATOM 811 O O . GLN A 1 105 ? -9.302 -13.283 17.821 1.00 53.66 105 GLN A O 1
ATOM 816 N N . LEU A 1 106 ? -11.175 -12.049 17.812 1.00 53.81 106 LEU A N 1
ATOM 817 C CA . LEU A 1 106 ? -11.391 -12.070 16.359 1.00 53.81 106 LEU A CA 1
ATOM 818 C C . LEU A 1 106 ? -10.298 -11.315 15.565 1.00 53.81 106 LEU A C 1
ATOM 820 O O . LEU A 1 106 ? -10.026 -11.628 14.403 1.00 53.81 106 LEU A O 1
ATOM 824 N N . SER A 1 107 ? -9.635 -10.332 16.185 1.00 53.44 107 SER A N 1
ATOM 825 C CA . SER A 1 107 ? -8.588 -9.529 15.528 1.00 53.44 107 SER A CA 1
ATOM 826 C C . SER A 1 107 ? -7.256 -10.275 15.345 1.00 53.44 107 SER A C 1
ATOM 828 O O . SER A 1 107 ? -6.561 -10.034 14.354 1.00 53.44 107 SER A O 1
ATOM 830 N N . ASP A 1 108 ? -6.911 -11.206 16.239 1.00 51.12 108 ASP A N 1
ATOM 831 C CA . ASP A 1 108 ? -5.654 -11.972 16.166 1.00 51.12 108 ASP A CA 1
ATOM 832 C C . ASP A 1 108 ? -5.699 -13.076 15.092 1.00 51.12 108 ASP A C 1
ATOM 834 O O . ASP A 1 108 ? -4.704 -13.353 14.414 1.00 51.12 108 ASP A O 1
ATOM 838 N N . GLU A 1 109 ? -6.869 -13.674 14.864 1.00 52.06 109 GLU A N 1
ATOM 839 C CA . GLU A 1 109 ? -7.051 -14.732 13.864 1.00 52.06 109 GLU A CA 1
ATOM 840 C C . GLU A 1 109 ? -7.010 -14.172 12.426 1.00 52.06 109 GLU A C 1
ATOM 842 O O . GLU A 1 109 ? -6.421 -14.769 11.517 1.00 52.06 109 GLU A O 1
ATOM 847 N N . PHE A 1 110 ? -7.514 -12.949 12.230 1.00 46.12 110 PHE A N 1
ATOM 848 C CA . PHE A 1 110 ? -7.441 -12.228 10.955 1.00 46.12 110 PHE A CA 1
ATOM 849 C C . PHE A 1 110 ? -6.013 -11.777 10.604 1.00 46.12 110 PHE A C 1
ATOM 851 O O . PHE A 1 110 ? -5.621 -11.793 9.434 1.00 46.12 110 PHE A O 1
ATOM 858 N N . ALA A 1 111 ? -5.204 -11.406 11.603 1.00 46.81 111 ALA A N 1
ATOM 859 C CA . ALA A 1 111 ? -3.803 -11.035 11.404 1.00 46.81 111 ALA A CA 1
ATOM 860 C C . ALA A 1 111 ? -2.958 -12.219 10.897 1.00 46.81 111 ALA A C 1
ATOM 862 O O . ALA A 1 111 ? -2.113 -12.047 10.013 1.00 46.81 111 ALA A O 1
ATOM 863 N N . ASN A 1 112 ? -3.239 -13.432 11.383 1.00 53.75 112 ASN A N 1
ATOM 864 C CA . ASN A 1 112 ? -2.571 -14.652 10.927 1.00 53.75 112 ASN A CA 1
ATOM 865 C C . ASN A 1 112 ? -3.012 -15.098 9.524 1.00 53.75 112 ASN A C 1
ATOM 867 O O . ASN A 1 112 ? -2.174 -15.548 8.741 1.00 53.75 112 ASN A O 1
ATOM 871 N N . ALA A 1 113 ? -4.285 -14.917 9.158 1.00 51.03 113 ALA A N 1
ATOM 872 C CA . ALA A 1 113 ? -4.800 -15.309 7.841 1.00 51.03 113 ALA A CA 1
ATOM 873 C C . ALA A 1 113 ? -4.180 -14.516 6.670 1.00 51.03 113 ALA A C 1
ATOM 875 O O . ALA A 1 113 ? -4.093 -15.016 5.551 1.00 51.03 113 ALA A O 1
ATOM 876 N N . ILE A 1 114 ? -3.709 -13.291 6.922 1.00 46.12 114 ILE A N 1
ATOM 877 C CA . ILE A 1 114 ? -3.159 -12.384 5.895 1.00 46.12 114 ILE A CA 1
ATOM 878 C C . ILE A 1 114 ? -1.629 -12.453 5.828 1.00 46.12 114 ILE A C 1
ATOM 880 O O . ILE A 1 114 ? -1.017 -11.999 4.864 1.00 46.12 114 ILE A O 1
ATOM 884 N N . SER A 1 115 ? -0.994 -13.059 6.831 1.00 54.41 115 SER A N 1
ATOM 885 C CA . SER A 1 115 ? 0.458 -13.226 6.884 1.00 54.41 115 SER A CA 1
ATOM 886 C C . SER A 1 115 ? 0.971 -14.427 6.073 1.00 54.41 115 SER A C 1
ATOM 888 O O . SER A 1 115 ? 2.175 -14.694 6.107 1.00 54.41 115 SER A O 1
ATOM 890 N N . GLN A 1 116 ? 0.112 -15.165 5.356 1.00 49.97 116 GLN A N 1
ATOM 891 C CA . GLN A 1 116 ? 0.578 -16.272 4.521 1.00 49.97 116 GLN A CA 1
ATOM 892 C C . GLN A 1 116 ? 1.406 -15.739 3.336 1.00 49.97 116 GLN A C 1
ATOM 894 O O . GLN A 1 116 ? 0.893 -14.956 2.534 1.00 49.97 116 GLN A O 1
ATOM 899 N N . PRO A 1 117 ? 2.685 -16.141 3.202 1.00 49.44 117 PRO A N 1
ATOM 900 C CA . PRO A 1 117 ? 3.511 -15.706 2.090 1.00 49.44 117 PRO A CA 1
ATOM 901 C C . PRO A 1 117 ? 3.005 -16.348 0.798 1.00 49.44 117 PRO A C 1
ATOM 903 O O . PRO A 1 117 ? 3.004 -17.572 0.662 1.00 49.44 117 PRO A O 1
ATOM 906 N N . ILE A 1 118 ? 2.605 -15.517 -0.163 1.00 52.78 118 ILE A N 1
ATOM 907 C CA . ILE A 1 118 ? 2.357 -15.957 -1.536 1.00 52.78 118 ILE A CA 1
ATOM 908 C C . ILE A 1 118 ? 3.728 -16.198 -2.178 1.00 52.78 118 ILE A C 1
ATOM 910 O O . ILE A 1 118 ? 4.589 -15.318 -2.171 1.00 52.78 118 ILE A O 1
ATOM 914 N N . GLY A 1 119 ? 3.952 -17.421 -2.663 1.00 53.09 119 GLY A N 1
ATOM 915 C CA . GLY A 1 119 ? 5.196 -17.819 -3.319 1.00 53.09 119 GLY A CA 1
ATOM 916 C C . GLY A 1 119 ? 5.542 -16.920 -4.510 1.00 53.09 119 GLY A C 1
ATOM 917 O O . GLY A 1 119 ? 4.662 -16.387 -5.180 1.00 53.09 119 GLY A O 1
ATOM 918 N N . ASP A 1 120 ? 6.840 -16.751 -4.763 1.00 56.22 120 ASP A N 1
ATOM 919 C CA . ASP A 1 120 ? 7.384 -15.997 -5.896 1.00 56.22 120 ASP A CA 1
ATOM 920 C C . ASP A 1 120 ? 7.017 -16.697 -7.217 1.00 56.22 120 ASP A C 1
ATOM 922 O O . ASP A 1 120 ? 7.694 -17.634 -7.638 1.00 56.22 120 ASP A O 1
ATOM 926 N N . VAL A 1 121 ? 5.920 -16.266 -7.847 1.00 51.44 121 VAL A N 1
ATOM 927 C CA . VAL A 1 121 ? 5.455 -16.758 -9.155 1.00 51.44 121 VAL A CA 1
ATOM 928 C C . VAL A 1 121 ? 5.280 -15.581 -10.113 1.00 51.44 121 VAL A C 1
ATOM 930 O O . VAL A 1 121 ? 4.190 -15.300 -10.597 1.00 51.44 121 VAL A O 1
ATOM 933 N N . HIS A 1 122 ? 6.355 -14.836 -10.356 1.00 60.56 122 HIS A N 1
ATOM 934 C CA . HIS A 1 122 ? 6.370 -13.889 -11.469 1.00 60.56 122 HIS A CA 1
ATOM 935 C C . HIS A 1 122 ? 6.794 -14.645 -12.728 1.00 60.56 122 HIS A C 1
ATOM 937 O O . HIS A 1 122 ? 7.927 -15.129 -12.794 1.00 60.56 122 HIS A O 1
ATOM 943 N N . ASP A 1 123 ? 5.877 -14.773 -13.687 1.00 67.56 123 ASP A N 1
ATOM 944 C CA . ASP A 1 123 ? 6.122 -15.431 -14.970 1.00 67.56 123 ASP A CA 1
ATOM 945 C C . ASP A 1 123 ? 7.110 -14.602 -15.812 1.00 67.56 123 ASP A C 1
ATOM 947 O O . ASP A 1 123 ? 6.981 -13.379 -15.936 1.00 67.56 123 ASP A O 1
ATOM 951 N N . GLU A 1 124 ? 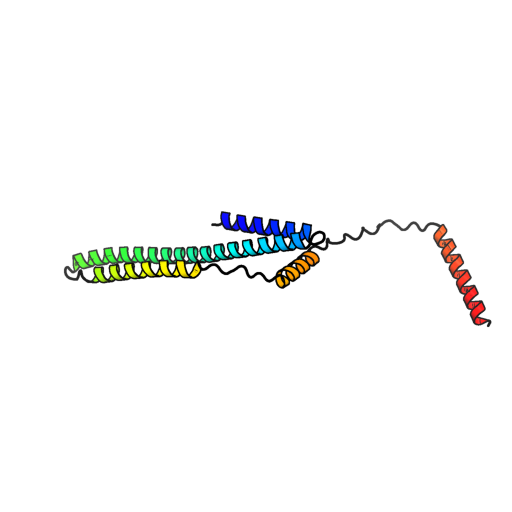8.128 -15.255 -16.374 1.00 67.88 124 GLU A N 1
ATOM 952 C CA . GLU A 1 124 ? 9.159 -14.587 -17.172 1.00 67.88 124 GLU A CA 1
ATOM 953 C C . GLU A 1 124 ? 8.571 -13.964 -18.447 1.00 67.88 124 GLU A C 1
ATOM 955 O O . GLU A 1 124 ? 9.042 -12.909 -18.882 1.00 67.88 124 GLU A O 1
ATOM 960 N N . ASP A 1 125 ? 7.501 -14.546 -18.995 1.00 74.88 125 ASP A N 1
ATOM 961 C CA . ASP A 1 125 ? 6.823 -14.047 -20.195 1.00 74.88 125 ASP A CA 1
ATOM 962 C C . ASP A 1 125 ? 6.087 -12.718 -19.943 1.00 74.88 125 ASP A C 1
ATOM 964 O O . ASP A 1 125 ? 6.091 -11.822 -20.795 1.00 74.88 125 ASP A O 1
ATOM 968 N N . GLU A 1 126 ? 5.518 -12.531 -18.747 1.00 80.06 126 GLU A N 1
ATOM 969 C CA . GLU A 1 126 ? 4.895 -11.264 -18.343 1.00 80.06 126 GLU A CA 1
ATOM 970 C C . GLU A 1 126 ? 5.948 -10.152 -18.219 1.00 80.06 126 GLU A C 1
ATOM 972 O O . GLU A 1 126 ? 5.764 -9.044 -18.730 1.00 80.06 126 GLU A O 1
ATOM 977 N N . LEU A 1 127 ? 7.089 -10.462 -17.594 1.00 81.56 127 LEU A N 1
ATOM 978 C CA . LEU A 1 127 ? 8.195 -9.515 -17.424 1.00 81.56 127 LEU A CA 1
ATOM 979 C C . LEU A 1 127 ? 8.832 -9.124 -18.762 1.00 81.56 127 LEU A C 1
ATOM 981 O O . LEU A 1 127 ? 9.254 -7.980 -18.939 1.00 81.56 127 LEU A O 1
ATOM 985 N N . LEU A 1 128 ? 8.908 -10.061 -19.711 1.00 81.31 128 LEU A N 1
ATOM 986 C CA . LEU A 1 128 ? 9.405 -9.801 -21.061 1.00 81.31 128 LEU A CA 1
ATOM 987 C C . LEU A 1 128 ? 8.507 -8.824 -21.821 1.00 81.31 128 LEU A C 1
ATOM 989 O O . LEU A 1 128 ? 9.024 -7.916 -22.473 1.00 81.31 128 LEU A O 1
ATOM 993 N N . LYS A 1 129 ? 7.187 -8.979 -21.698 1.00 86.06 129 LYS A N 1
ATOM 994 C CA . LYS A 1 129 ? 6.213 -8.061 -22.291 1.00 86.06 129 LYS A CA 1
ATOM 995 C C . LYS A 1 129 ? 6.313 -6.658 -21.684 1.00 86.06 129 LYS A C 1
ATOM 997 O O . LYS A 1 129 ? 6.357 -5.675 -22.416 1.00 86.06 129 LYS A O 1
ATOM 1002 N N . GLU A 1 130 ? 6.420 -6.559 -20.358 1.00 80.50 130 GLU A N 1
ATOM 1003 C CA . GLU A 1 130 ? 6.600 -5.270 -19.676 1.00 80.50 130 GLU A CA 1
ATOM 1004 C C . GLU A 1 130 ? 7.907 -4.575 -20.095 1.00 80.50 130 GLU A C 1
ATOM 1006 O O . GLU A 1 130 ? 7.940 -3.355 -20.277 1.00 80.50 130 GLU A O 1
ATOM 1011 N N . LEU A 1 131 ? 8.986 -5.342 -20.293 1.00 82.38 131 LEU A N 1
ATOM 1012 C CA . LEU A 1 131 ? 10.252 -4.809 -20.793 1.00 82.38 131 LEU A CA 1
ATOM 1013 C C . LEU A 1 131 ? 10.104 -4.221 -22.203 1.00 82.38 131 LEU A C 1
ATOM 1015 O O . LEU A 1 131 ? 10.602 -3.124 -22.453 1.00 82.38 131 LEU A O 1
ATOM 1019 N N . GLU A 1 132 ? 9.413 -4.921 -23.103 1.00 83.75 132 GLU A N 1
ATOM 1020 C CA . GLU A 1 132 ? 9.165 -4.460 -24.474 1.00 83.75 132 GLU A CA 1
ATOM 1021 C C . GLU A 1 132 ? 8.339 -3.163 -24.494 1.00 83.75 132 GLU A C 1
ATOM 1023 O O . GLU A 1 132 ? 8.694 -2.200 -25.182 1.00 83.75 132 GLU A O 1
ATOM 1028 N N . ASP A 1 133 ? 7.290 -3.087 -23.671 1.00 83.94 133 ASP A N 1
ATOM 1029 C CA . ASP A 1 133 ? 6.478 -1.878 -23.520 1.00 83.94 133 ASP A CA 1
ATOM 1030 C C . ASP A 1 133 ? 7.307 -0.704 -22.967 1.00 83.94 133 ASP A C 1
ATOM 1032 O O . ASP A 1 133 ? 7.183 0.434 -23.431 1.00 83.94 133 ASP A O 1
ATOM 1036 N N . LEU A 1 134 ? 8.200 -0.950 -22.003 1.00 78.19 134 LEU A N 1
ATOM 1037 C CA . LEU A 1 134 ? 9.103 0.076 -21.473 1.00 78.19 134 LEU A CA 1
ATOM 1038 C C . LEU A 1 134 ? 10.134 0.553 -22.502 1.00 78.19 134 LEU A C 1
ATOM 1040 O O . LEU A 1 134 ? 10.441 1.745 -22.530 1.00 78.19 134 LEU A O 1
ATOM 1044 N N . GLU A 1 135 ? 10.655 -0.335 -23.347 1.00 78.88 135 GLU A N 1
ATOM 1045 C CA . GLU A 1 135 ? 11.582 0.015 -24.428 1.00 78.88 135 GLU A CA 1
ATOM 1046 C C . GLU A 1 135 ? 10.893 0.850 -25.512 1.00 78.88 135 GLU A C 1
ATOM 1048 O O . GLU A 1 135 ? 11.439 1.867 -25.949 1.00 78.88 135 GLU A O 1
ATOM 1053 N N . LYS A 1 136 ? 9.659 0.489 -25.877 1.00 77.38 136 LYS A N 1
ATOM 1054 C CA . LYS A 1 136 ? 8.827 1.241 -26.825 1.00 77.38 136 LYS A CA 1
ATOM 1055 C C . LYS A 1 136 ? 8.398 2.608 -26.288 1.00 77.38 136 LYS A C 1
ATOM 1057 O O . LYS A 1 136 ? 8.258 3.547 -27.059 1.00 77.38 136 LYS A O 1
ATOM 1062 N N . ASN A 1 137 ? 8.226 2.755 -24.977 1.00 66.31 137 ASN A N 1
ATOM 1063 C CA . ASN A 1 137 ? 7.956 4.051 -24.345 1.00 66.31 137 ASN A CA 1
ATOM 1064 C C . ASN A 1 137 ? 9.233 4.874 -24.076 1.00 66.31 137 ASN A C 1
ATOM 1066 O O . ASN A 1 137 ? 9.145 6.023 -23.648 1.00 66.31 137 ASN A O 1
ATOM 1070 N N . ASN A 1 138 ? 10.419 4.300 -24.308 1.00 59.44 138 ASN A N 1
ATOM 1071 C CA . ASN A 1 138 ? 11.722 4.941 -24.120 1.00 59.44 138 ASN A CA 1
ATOM 1072 C C . ASN A 1 138 ? 12.414 5.284 -25.452 1.00 59.44 138 ASN A C 1
ATOM 1074 O O . ASN A 1 138 ? 13.608 5.587 -25.452 1.00 59.44 138 ASN A O 1
ATOM 1078 N N . VAL A 1 139 ? 11.705 5.253 -26.590 1.00 54.50 139 VAL A N 1
ATOM 1079 C CA . VAL A 1 139 ? 12.232 5.879 -27.811 1.00 54.50 139 VAL A CA 1
ATOM 1080 C C . VAL A 1 139 ? 12.357 7.380 -27.547 1.00 54.50 139 VAL A C 1
ATOM 1082 O O . VAL A 1 139 ? 11.341 8.031 -27.291 1.00 54.50 139 VAL A O 1
ATOM 1085 N N . PRO A 1 140 ? 13.577 7.951 -27.571 1.00 50.94 140 PRO A N 1
ATOM 1086 C CA . PRO A 1 140 ? 13.727 9.391 -27.492 1.00 50.94 140 PRO A CA 1
ATOM 1087 C C . PRO A 1 140 ? 12.952 9.992 -28.660 1.00 50.94 140 PRO A C 1
ATOM 1089 O O . PRO A 1 140 ? 13.046 9.494 -29.786 1.00 50.94 140 PRO A O 1
ATOM 1092 N N . ALA A 1 141 ? 12.180 11.046 -28.391 1.00 53.50 141 ALA A N 1
ATOM 1093 C CA . ALA A 1 141 ? 11.688 11.913 -29.445 1.00 53.50 141 ALA A CA 1
ATOM 1094 C C . ALA A 1 141 ? 12.905 12.289 -30.292 1.00 53.50 141 ALA A C 1
ATOM 1096 O O . ALA A 1 141 ? 13.818 12.961 -29.814 1.00 53.50 141 ALA A O 1
ATOM 1097 N N . VAL A 1 142 ? 12.976 11.753 -31.509 1.00 51.59 142 VAL A N 1
ATOM 1098 C CA . VAL A 1 142 ? 13.983 12.169 -32.470 1.00 51.59 142 VAL A CA 1
ATOM 1099 C C . VAL A 1 142 ? 13.644 13.623 -32.756 1.00 51.59 142 VAL A C 1
ATOM 1101 O O . VAL A 1 142 ? 12.689 13.900 -33.480 1.00 51.59 142 VAL A O 1
ATOM 1104 N N . GLU A 1 143 ? 14.373 14.549 -32.132 1.00 56.22 143 GLU A N 1
ATOM 1105 C CA . GLU A 1 143 ? 14.468 15.918 -32.619 1.00 56.22 143 GLU A CA 1
ATOM 1106 C C . GLU A 1 143 ? 15.015 15.806 -34.038 1.00 56.22 143 GLU A C 1
ATOM 1108 O O . GLU A 1 143 ? 16.208 15.596 -34.270 1.00 56.22 143 GLU A O 1
ATOM 1113 N N . LEU A 1 144 ? 14.097 15.831 -35.003 1.00 60.09 144 LEU A N 1
ATOM 1114 C CA . LEU A 1 144 ? 14.455 16.006 -36.393 1.00 60.09 144 LEU A CA 1
ATOM 1115 C C . LEU A 1 144 ? 15.238 17.324 -36.462 1.00 60.09 144 LEU A C 1
ATOM 1117 O O . LEU A 1 144 ? 14.762 18.323 -35.917 1.00 60.09 144 LEU A O 1
ATOM 1121 N N . PRO A 1 145 ? 16.439 17.334 -37.065 1.00 62.03 145 PRO A N 1
ATOM 1122 C CA . PRO A 1 145 ? 17.246 18.540 -37.145 1.00 62.03 145 PRO A CA 1
ATOM 1123 C C . PRO A 1 145 ? 16.428 19.652 -37.799 1.00 62.03 145 PRO A C 1
ATOM 1125 O O . PRO A 1 145 ? 15.804 19.436 -38.841 1.00 62.03 145 PRO A O 1
ATOM 1128 N N . ASP A 1 146 ? 16.424 20.819 -37.159 1.00 67.19 146 ASP A N 1
ATOM 1129 C CA . ASP A 1 146 ? 15.642 21.966 -37.602 1.00 67.19 146 ASP A CA 1
ATOM 1130 C C . ASP A 1 146 ? 16.036 22.334 -39.038 1.00 67.19 146 ASP A C 1
ATOM 1132 O O . ASP A 1 146 ? 17.221 22.451 -39.381 1.00 67.19 146 ASP A O 1
ATOM 1136 N N . VAL A 1 147 ? 15.037 22.435 -39.913 1.00 57.81 147 VAL A N 1
ATOM 1137 C CA . VAL A 1 147 ? 15.270 22.668 -41.339 1.00 57.81 147 VAL A CA 1
ATOM 1138 C C . VAL A 1 147 ? 15.774 24.106 -41.476 1.00 57.81 147 VAL A C 1
ATOM 1140 O O . VAL A 1 147 ? 15.103 25.020 -40.999 1.00 57.81 147 VAL A O 1
ATOM 1143 N N . PRO A 1 148 ? 16.930 24.367 -42.114 1.00 62.03 148 PRO A N 1
ATOM 1144 C CA . PRO A 1 148 ? 17.488 25.712 -42.150 1.00 62.03 148 PRO A CA 1
ATOM 1145 C C . PRO A 1 148 ? 16.536 26.680 -42.870 1.00 62.03 148 PRO A C 1
ATOM 1147 O O . PRO A 1 148 ? 16.412 26.656 -44.093 1.00 62.03 148 PRO A O 1
ATOM 1150 N N . ALA A 1 149 ? 15.899 27.575 -42.110 1.00 56.75 149 ALA A N 1
ATOM 1151 C CA . ALA A 1 149 ? 15.004 28.632 -42.592 1.00 56.75 149 ALA A CA 1
ATOM 1152 C C . ALA A 1 149 ? 15.770 29.844 -43.170 1.00 56.75 149 ALA A C 1
ATOM 1154 O O . ALA A 1 149 ? 15.423 31.002 -42.938 1.00 56.75 149 ALA A O 1
ATOM 1155 N N . GLY A 1 150 ? 16.852 29.587 -43.909 1.00 65.69 150 GLY A N 1
ATOM 1156 C CA . GLY A 1 150 ? 17.601 30.616 -44.629 1.00 65.69 150 GLY A CA 1
ATOM 1157 C C . GLY A 1 150 ? 17.015 30.854 -46.026 1.00 65.69 150 GLY A C 1
ATOM 1158 O O . GLY A 1 150 ? 16.574 29.900 -46.671 1.00 65.69 150 GLY A O 1
ATOM 1159 N N . PRO A 1 151 ? 17.018 32.094 -46.553 1.00 58.78 151 PRO A N 1
ATOM 1160 C CA . PRO A 1 151 ? 16.606 32.341 -47.928 1.00 58.78 151 PRO A CA 1
ATOM 1161 C C . PRO A 1 151 ? 17.503 31.544 -48.881 1.00 58.78 151 PRO A C 1
ATOM 1163 O O . PRO A 1 151 ? 18.729 31.662 -48.854 1.00 58.78 151 PRO A O 1
ATOM 1166 N N . ILE A 1 152 ? 16.878 30.720 -49.724 1.00 57.22 152 ILE A N 1
ATOM 1167 C CA . ILE A 1 152 ? 17.557 29.853 -50.689 1.00 57.22 152 ILE A CA 1
ATOM 1168 C C . ILE A 1 152 ? 18.328 30.737 -51.675 1.00 57.22 152 ILE A C 1
ATOM 1170 O O . ILE A 1 152 ? 17.764 31.258 -52.642 1.00 57.22 152 ILE A O 1
ATOM 1174 N N . THR A 1 153 ? 19.634 30.900 -51.468 1.00 57.97 153 THR A N 1
ATOM 1175 C CA . THR A 1 153 ? 20.503 31.480 -52.488 1.00 57.97 153 THR A CA 1
ATOM 1176 C C . THR A 1 153 ? 20.703 30.404 -53.552 1.00 57.97 153 THR A C 1
ATOM 1178 O O . THR A 1 153 ? 21.480 29.462 -53.404 1.00 57.97 153 THR A O 1
ATOM 1181 N N . ARG A 1 154 ? 19.924 30.475 -54.639 1.00 54.25 154 ARG A N 1
ATOM 1182 C CA . ARG A 1 154 ? 20.131 29.583 -55.786 1.00 54.25 154 ARG A CA 1
ATOM 1183 C C . ARG A 1 154 ? 21.515 29.878 -56.352 1.00 54.25 154 ARG A C 1
ATOM 1185 O O . ARG A 1 154 ? 21.714 30.896 -57.017 1.00 54.25 154 ARG A O 1
ATOM 1192 N N . SER A 1 155 ? 22.476 29.001 -56.085 1.00 58.16 155 SER A N 1
ATOM 1193 C CA . SER A 1 155 ? 23.785 29.080 -56.716 1.00 58.16 155 SER A CA 1
ATOM 1194 C C . SER A 1 155 ? 23.601 28.972 -58.235 1.00 58.16 155 SER A C 1
ATOM 1196 O O . SER A 1 155 ? 22.851 28.130 -58.739 1.00 58.16 155 SER A O 1
ATOM 1198 N N . ARG A 1 156 ? 24.271 29.857 -58.987 1.00 57.41 156 ARG A N 1
ATOM 1199 C CA . ARG A 1 156 ? 24.208 29.914 -60.462 1.00 57.41 156 ARG A CA 1
ATOM 1200 C C . ARG A 1 156 ? 24.518 28.564 -61.132 1.00 57.41 156 ARG A C 1
ATOM 1202 O O . ARG A 1 156 ? 24.023 28.313 -62.224 1.00 57.41 156 ARG A O 1
ATOM 1209 N N . ALA A 1 157 ? 25.241 27.675 -60.446 1.00 57.97 157 ALA A N 1
ATOM 1210 C CA . ALA A 1 157 ? 25.553 26.322 -60.900 1.00 57.97 157 ALA A CA 1
ATOM 1211 C C . ALA A 1 157 ? 24.318 25.408 -61.057 1.00 57.97 157 ALA A C 1
ATOM 1213 O O . ALA A 1 157 ? 24.315 24.531 -61.916 1.00 57.97 157 ALA A O 1
ATOM 1214 N N . SER A 1 158 ? 23.250 25.618 -60.274 1.00 59.59 158 SER A N 1
ATOM 1215 C CA . SER A 1 158 ? 22.044 24.775 -60.339 1.00 59.59 158 SER A CA 1
ATOM 1216 C C . SER A 1 158 ? 21.160 25.104 -61.552 1.00 59.59 158 SER A C 1
ATOM 1218 O O . SER A 1 158 ? 20.579 24.213 -62.171 1.00 59.59 158 SER A O 1
ATOM 1220 N N . ARG A 1 159 ? 21.130 26.377 -61.975 1.00 61.38 159 ARG A N 1
ATOM 1221 C CA . ARG A 1 159 ? 20.355 26.814 -63.150 1.00 61.38 159 ARG A CA 1
ATOM 1222 C C . ARG A 1 159 ? 20.926 26.263 -64.459 1.00 61.38 159 ARG A C 1
ATOM 1224 O O . ARG A 1 159 ? 20.157 25.922 -65.350 1.00 61.38 159 ARG A O 1
ATOM 1231 N N . ASP A 1 160 ? 22.247 26.142 -64.556 1.00 62.38 160 AS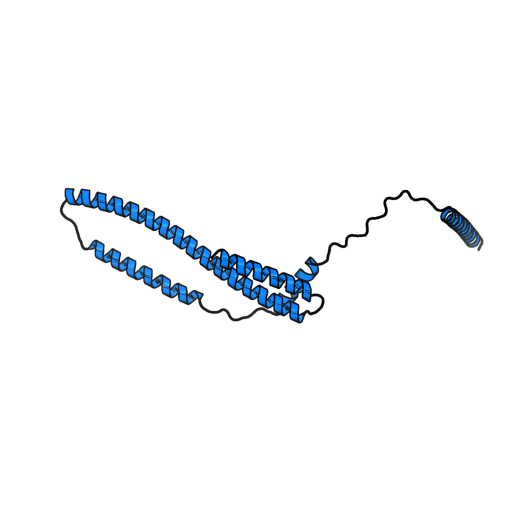P A N 1
ATOM 1232 C CA . ASP A 1 160 ? 22.910 25.602 -65.749 1.00 62.38 160 ASP A CA 1
ATOM 1233 C C . ASP A 1 160 ? 22.725 24.085 -65.884 1.00 62.38 160 ASP A C 1
ATOM 1235 O O . ASP A 1 160 ? 22.580 23.573 -66.992 1.00 62.38 160 ASP A O 1
ATOM 1239 N N . LYS A 1 161 ? 22.666 23.364 -64.754 1.00 67.69 161 LYS A N 1
ATOM 1240 C CA . LYS A 1 161 ? 22.416 21.917 -64.736 1.00 67.69 161 LYS A CA 1
ATOM 1241 C C . LYS A 1 161 ? 20.977 21.584 -65.132 1.00 67.69 161 LYS A C 1
ATOM 1243 O O . LYS A 1 161 ? 20.766 20.689 -65.940 1.00 67.69 161 LYS A O 1
ATOM 1248 N N . PHE A 1 162 ? 20.011 22.354 -64.626 1.00 63.94 162 PHE A N 1
ATOM 1249 C CA . PHE A 1 162 ? 18.600 22.189 -64.984 1.00 63.94 162 PHE A CA 1
ATOM 1250 C C . PHE A 1 162 ? 18.360 22.482 -66.472 1.00 63.94 162 PHE A C 1
ATOM 1252 O O . PHE A 1 162 ? 17.696 21.714 -67.155 1.00 63.94 162 PHE A O 1
ATOM 1259 N N . ARG A 1 163 ? 18.998 23.533 -67.009 1.00 69.19 163 ARG A N 1
ATOM 1260 C CA . ARG A 1 163 ? 18.857 23.894 -68.426 1.00 69.19 163 ARG A CA 1
ATOM 1261 C C . ARG A 1 163 ? 19.470 22.864 -69.378 1.00 69.19 163 ARG A C 1
ATOM 1263 O O . ARG A 1 163 ? 18.946 22.702 -70.470 1.00 69.19 163 ARG A O 1
ATOM 1270 N N . ARG A 1 164 ? 20.551 22.177 -68.975 1.00 70.44 164 ARG A N 1
ATOM 1271 C CA . ARG A 1 164 ? 21.117 21.052 -69.747 1.00 70.44 164 ARG A CA 1
ATOM 1272 C C . ARG A 1 164 ? 20.225 19.814 -69.711 1.00 70.44 164 ARG A C 1
ATOM 1274 O O . ARG A 1 164 ? 20.061 19.175 -70.742 1.00 70.44 164 ARG A O 1
ATOM 1281 N N . MET A 1 165 ? 19.634 19.504 -68.557 1.00 67.44 165 MET A N 1
ATOM 1282 C CA . MET A 1 165 ? 18.723 18.361 -68.430 1.00 67.44 165 MET A CA 1
ATOM 1283 C C . MET A 1 165 ? 17.447 18.542 -69.260 1.00 67.44 165 MET A C 1
ATOM 1285 O O . MET A 1 165 ? 17.013 17.584 -69.890 1.00 67.44 165 MET A O 1
ATOM 1289 N N . ASP A 1 166 ? 16.887 19.756 -69.318 1.00 75.12 166 ASP A N 1
ATOM 1290 C CA . ASP A 1 166 ? 15.726 20.040 -70.177 1.00 75.12 166 ASP A CA 1
ATOM 1291 C C . ASP A 1 166 ? 16.066 19.847 -71.664 1.00 75.12 166 ASP A C 1
ATOM 1293 O O . ASP A 1 166 ? 15.306 19.212 -72.394 1.00 75.12 166 ASP A O 1
ATOM 1297 N N . THR A 1 167 ? 17.235 20.322 -72.116 1.00 80.31 167 THR A N 1
ATOM 1298 C CA . THR A 1 167 ? 17.663 20.128 -73.512 1.00 80.31 167 THR A CA 1
ATOM 1299 C C . THR A 1 167 ? 17.926 18.661 -73.853 1.00 80.31 167 THR A C 1
ATOM 1301 O O . THR A 1 167 ? 17.511 18.208 -74.915 1.00 80.31 167 THR A O 1
ATOM 1304 N N . GLU A 1 168 ? 18.548 17.894 -72.950 1.00 78.31 168 GLU A N 1
ATOM 1305 C CA . GLU A 1 168 ? 18.778 16.453 -73.154 1.00 78.31 168 GLU A CA 1
ATOM 1306 C C . GLU A 1 168 ? 17.457 15.664 -73.192 1.00 78.31 168 GLU A C 1
ATOM 1308 O O . GLU A 1 168 ? 17.309 14.723 -73.974 1.00 78.31 168 GLU A O 1
ATOM 1313 N N . MET A 1 169 ? 16.467 16.063 -72.386 1.00 76.88 169 MET A N 1
ATOM 1314 C CA . MET A 1 169 ? 15.151 15.423 -72.367 1.00 76.88 169 MET A CA 1
ATOM 1315 C C . MET A 1 169 ? 14.368 15.672 -73.662 1.00 76.88 169 MET A C 1
ATOM 1317 O O . MET A 1 169 ? 13.759 14.741 -74.193 1.00 76.88 169 MET A O 1
ATOM 1321 N N . GLU A 1 170 ? 14.408 16.892 -74.205 1.00 82.12 170 GLU A N 1
ATOM 1322 C CA . GLU A 1 170 ? 13.782 17.198 -75.498 1.00 82.12 170 GLU A CA 1
ATOM 1323 C C . GLU A 1 170 ? 14.433 16.435 -76.660 1.00 82.12 170 GLU A C 1
ATOM 1325 O O . GLU A 1 170 ? 13.739 15.987 -77.576 1.00 82.12 170 GLU A O 1
ATOM 1330 N N . GLU A 1 171 ? 15.757 16.268 -76.641 1.00 81.75 171 GLU A N 1
ATOM 1331 C CA . GLU A 1 171 ? 16.478 15.504 -77.665 1.00 81.75 171 GLU A CA 1
ATOM 1332 C C . GLU A 1 171 ? 16.117 14.012 -77.623 1.00 81.75 171 GLU A C 1
ATOM 1334 O O . GLU A 1 171 ? 15.837 13.419 -78.669 1.00 81.75 171 GLU A O 1
ATOM 1339 N N . LEU A 1 172 ? 16.017 13.424 -76.425 1.00 79.62 172 LEU A N 1
ATOM 1340 C CA . LEU A 1 172 ? 15.559 12.043 -76.239 1.00 79.62 172 LEU A CA 1
ATOM 1341 C C . LEU A 1 172 ? 14.118 11.837 -76.723 1.00 79.62 172 LEU A C 1
ATOM 1343 O O . LEU A 1 172 ? 13.825 10.831 -77.369 1.00 79.62 172 LEU A O 1
ATOM 1347 N N . GLN A 1 173 ? 13.223 12.795 -76.461 1.00 80.38 173 GLN A N 1
ATOM 1348 C CA . GLN A 1 173 ? 11.839 12.734 -76.939 1.00 80.38 173 GLN A CA 1
ATOM 1349 C C . GLN A 1 173 ? 11.747 12.822 -78.466 1.00 80.38 173 GLN A C 1
ATOM 1351 O O . GLN A 1 173 ? 10.969 12.089 -79.076 1.00 80.38 173 GLN A O 1
ATOM 1356 N N . LYS A 1 174 ? 12.557 13.677 -79.103 1.00 84.94 174 LYS A N 1
ATOM 1357 C CA . LYS A 1 174 ? 12.601 13.788 -80.571 1.00 84.94 174 LYS A CA 1
ATOM 1358 C C . LYS A 1 174 ? 13.155 12.527 -81.226 1.00 84.94 174 LYS A C 1
ATOM 1360 O O . LYS A 1 174 ? 12.628 12.114 -82.254 1.00 84.94 174 LYS A O 1
ATOM 1365 N N . TRP A 1 175 ? 14.171 11.901 -80.633 1.00 77.69 175 TRP A N 1
ATOM 1366 C CA . TRP A 1 175 ? 14.698 10.625 -81.118 1.00 77.69 175 TRP A CA 1
ATOM 1367 C C . TRP A 1 175 ? 13.661 9.501 -80.997 1.00 77.69 175 TRP A C 1
ATOM 1369 O O . TRP A 1 175 ? 13.437 8.771 -81.958 1.00 77.69 175 TRP A O 1
ATOM 1379 N N . ALA A 1 176 ? 12.962 9.417 -79.860 1.00 76.19 176 ALA A N 1
ATOM 1380 C CA . ALA A 1 176 ? 11.911 8.424 -79.640 1.00 76.19 176 ALA A CA 1
ATOM 1381 C C . ALA A 1 176 ? 10.688 8.607 -80.561 1.00 76.19 176 ALA A C 1
ATOM 1383 O O . ALA A 1 176 ? 9.993 7.639 -80.843 1.00 76.19 176 ALA A O 1
ATOM 1384 N N . ALA A 1 177 ? 10.417 9.828 -81.031 1.00 75.88 177 ALA A N 1
ATOM 1385 C CA . ALA A 1 177 ? 9.333 10.113 -81.974 1.00 75.88 177 ALA A CA 1
ATOM 1386 C C . ALA A 1 177 ? 9.720 9.896 -83.451 1.00 75.88 177 ALA A C 1
ATOM 1388 O O . ALA A 1 177 ? 8.848 9.935 -84.319 1.00 75.88 177 ALA A O 1
ATOM 1389 N N . ALA A 1 178 ? 11.010 9.710 -83.747 1.00 69.56 178 ALA A N 1
ATOM 1390 C CA . ALA A 1 178 ? 11.544 9.570 -85.102 1.00 69.56 178 ALA A CA 1
ATOM 1391 C C . ALA A 1 178 ? 11.924 8.122 -85.476 1.00 69.56 178 ALA A C 1
ATOM 1393 O O . ALA A 1 178 ? 12.468 7.916 -86.562 1.00 69.56 178 ALA A O 1
ATOM 1394 N N . ASN A 1 179 ? 11.649 7.140 -84.607 1.00 50.97 179 ASN A N 1
ATOM 1395 C CA . ASN A 1 179 ? 11.956 5.721 -84.809 1.00 50.97 179 ASN A CA 1
ATOM 1396 C C . ASN A 1 179 ? 10.748 4.818 -84.540 1.00 50.97 179 ASN A C 1
ATOM 1398 O O . ASN A 1 179 ? 9.968 5.136 -83.618 1.00 50.97 179 ASN A O 1
#

pLDDT: mean 70.58, std 13.21, range [46.12, 92.75]